Protein AF-A0A379MSU8-F1 (afdb_monomer)

Mean predicted aligned error: 4.76 Å

Sequence (64 aa):
MKAQVGRYFFGRHRSLWGIWQWDHVTENSASGIFIKDVYSYAEAVREIYRLNGWGEPKNINRQF

Structure (mmCIF, N/CA/C/O backbone):
data_AF-A0A379MSU8-F1
#
_entry.id   AF-A0A379MSU8-F1
#
loop_
_atom_site.group_PDB
_atom_site.id
_atom_site.type_symbol
_atom_site.label_atom_id
_atom_site.label_alt_id
_atom_site.label_comp_id
_atom_site.label_asym_id
_atom_site.label_entity_id
_atom_site.label_seq_id
_atom_site.pdbx_PDB_ins_code
_atom_site.Cartn_x
_atom_site.Cartn_y
_atom_site.Cartn_z
_atom_site.occupancy
_atom_site.B_iso_or_equiv
_atom_site.auth_seq_id
_atom_site.auth_comp_id
_atom_site.auth_asym_id
_atom_site.auth_atom_id
_atom_site.pdbx_PDB_model_num
ATOM 1 N N . MET A 1 1 ? 10.073 1.974 1.893 1.00 56.69 1 MET A N 1
ATOM 2 C CA . MET A 1 1 ? 9.894 0.751 1.073 1.00 56.69 1 MET A CA 1
ATOM 3 C C . MET A 1 1 ? 10.428 1.044 -0.320 1.00 56.69 1 MET A C 1
ATOM 5 O O . MET A 1 1 ? 10.024 2.057 -0.872 1.00 56.69 1 MET A O 1
ATOM 9 N N . LYS A 1 2 ? 11.354 0.240 -0.865 1.00 69.38 2 LYS A N 1
ATOM 10 C CA . LYS A 1 2 ? 11.825 0.425 -2.252 1.00 69.38 2 LYS A CA 1
ATOM 11 C C . LYS A 1 2 ? 10.685 0.083 -3.225 1.00 69.38 2 LYS A C 1
ATOM 13 O O . LYS A 1 2 ? 10.009 -0.930 -3.016 1.00 69.38 2 LYS A O 1
ATOM 18 N N . ALA A 1 3 ? 10.462 0.941 -4.222 1.00 79.00 3 ALA A N 1
ATOM 19 C CA . ALA A 1 3 ? 9.498 0.702 -5.294 1.00 79.00 3 ALA A CA 1
ATOM 20 C C . ALA A 1 3 ? 9.878 -0.583 -6.045 1.00 79.00 3 ALA A C 1
ATOM 22 O O . ALA A 1 3 ? 11.057 -0.847 -6.276 1.00 79.00 3 ALA A O 1
ATOM 23 N N . GLN A 1 4 ? 8.886 -1.410 -6.359 1.00 88.00 4 GLN A N 1
ATOM 24 C CA . GLN A 1 4 ? 9.071 -2.685 -7.048 1.00 88.00 4 GLN A CA 1
ATOM 25 C C . GLN A 1 4 ? 7.821 -2.950 -7.877 1.00 88.00 4 GLN A C 1
ATOM 27 O O . GLN A 1 4 ? 6.726 -2.895 -7.322 1.00 88.00 4 GLN A O 1
ATOM 32 N N . VAL A 1 5 ? 7.982 -3.257 -9.166 1.00 90.75 5 VAL A N 1
ATOM 33 C CA . VAL A 1 5 ? 6.856 -3.582 -10.054 1.00 90.75 5 VAL A CA 1
ATOM 34 C C . VAL A 1 5 ? 5.999 -4.693 -9.440 1.00 90.75 5 VAL A C 1
ATOM 36 O O . VAL A 1 5 ? 6.516 -5.659 -8.874 1.00 90.75 5 VAL A O 1
ATOM 39 N N . GLY A 1 6 ? 4.682 -4.516 -9.497 1.00 90.12 6 GLY A N 1
ATOM 40 C CA . GLY A 1 6 ? 3.684 -5.411 -8.919 1.00 90.12 6 GLY A CA 1
ATOM 41 C C . GLY A 1 6 ? 3.398 -5.180 -7.432 1.00 90.12 6 GLY A C 1
ATOM 42 O O . GLY A 1 6 ? 2.351 -5.619 -6.954 1.00 90.12 6 GLY A O 1
ATOM 43 N N . ARG A 1 7 ? 4.266 -4.465 -6.697 1.00 93.94 7 ARG A N 1
ATOM 44 C CA . ARG A 1 7 ? 4.037 -4.129 -5.283 1.00 93.94 7 ARG A CA 1
ATOM 45 C C . ARG A 1 7 ? 3.029 -2.991 -5.160 1.00 93.94 7 ARG A C 1
ATOM 47 O O . ARG A 1 7 ? 3.085 -2.006 -5.895 1.00 93.94 7 ARG A O 1
ATOM 54 N N . TYR A 1 8 ? 2.148 -3.105 -4.177 1.00 95.25 8 TYR A N 1
ATOM 55 C CA . TYR A 1 8 ? 1.158 -2.084 -3.872 1.00 95.25 8 TYR A CA 1
ATOM 56 C C . TYR A 1 8 ? 1.696 -1.082 -2.855 1.00 95.25 8 TYR A C 1
ATOM 58 O O . TYR A 1 8 ? 2.427 -1.445 -1.926 1.00 95.25 8 TYR A O 1
ATOM 66 N N . PHE A 1 9 ? 1.299 0.175 -3.012 1.00 94.00 9 PHE A N 1
ATOM 67 C CA . PHE A 1 9 ? 1.616 1.271 -2.109 1.00 94.00 9 PHE A CA 1
ATOM 68 C C . PHE A 1 9 ? 0.413 2.200 -1.957 1.00 94.00 9 PHE A C 1
ATOM 70 O O . PHE A 1 9 ? -0.509 2.195 -2.771 1.00 94.00 9 PHE A O 1
ATOM 77 N N . PHE A 1 10 ? 0.419 2.996 -0.893 1.00 94.88 10 PHE A N 1
ATOM 78 C CA . PHE A 1 10 ? -0.622 3.980 -0.648 1.00 94.88 10 PHE A CA 1
ATOM 79 C C . PHE A 1 10 ? -0.016 5.356 -0.406 1.00 94.88 10 PHE A C 1
ATOM 81 O O . PHE A 1 10 ? 1.162 5.497 -0.078 1.00 94.88 10 PHE A O 1
ATOM 88 N N . GLY A 1 11 ? -0.843 6.376 -0.565 1.00 93.25 11 GLY A N 1
ATOM 89 C CA . GLY A 1 11 ? -0.438 7.773 -0.546 1.00 93.25 11 GLY A CA 1
ATOM 90 C C . GLY A 1 11 ? -1.653 8.688 -0.501 1.00 93.25 11 GLY A C 1
ATOM 91 O O . GLY A 1 11 ? -2.802 8.239 -0.582 1.00 93.25 11 GLY A O 1
ATOM 92 N N . ARG A 1 12 ? -1.417 9.986 -0.316 1.00 93.75 12 ARG A N 1
ATOM 93 C CA . ARG A 1 12 ? -2.521 10.932 -0.183 1.00 93.75 12 ARG A CA 1
ATOM 94 C C . ARG A 1 12 ? -3.177 11.179 -1.539 1.00 93.75 12 ARG A C 1
ATOM 96 O O . ARG A 1 12 ? -2.509 11.594 -2.478 1.00 93.75 12 ARG A O 1
ATOM 103 N N . HIS A 1 13 ? -4.490 10.973 -1.612 1.00 95.06 13 HIS A N 1
ATOM 104 C CA . HIS A 1 13 ? -5.300 11.272 -2.787 1.00 95.06 13 HIS A CA 1
ATOM 105 C C . HIS A 1 13 ? -6.408 12.247 -2.380 1.00 95.06 13 HIS A C 1
ATOM 107 O O . HIS A 1 13 ? -7.480 11.858 -1.918 1.00 95.06 13 HIS A O 1
ATOM 113 N N . ARG A 1 14 ? -6.118 13.553 -2.473 1.00 90.38 14 ARG A N 1
ATOM 114 C CA . ARG A 1 14 ? -7.001 14.634 -1.992 1.00 90.38 14 ARG A CA 1
ATOM 115 C C . ARG A 1 14 ? -7.342 14.471 -0.494 1.00 90.38 14 ARG A C 1
ATOM 117 O O . ARG A 1 14 ? -6.449 14.474 0.358 1.00 90.38 14 ARG A O 1
ATOM 124 N N . SER A 1 15 ? -8.628 14.341 -0.161 1.00 91.75 15 SER A N 1
ATOM 125 C CA . SER A 1 15 ? -9.143 14.086 1.189 1.00 91.75 15 SER A CA 1
ATOM 126 C C . SER A 1 15 ? -9.165 12.597 1.571 1.00 91.75 15 SER A C 1
ATOM 128 O O . SER A 1 15 ? -9.482 12.278 2.720 1.00 91.75 15 SER A O 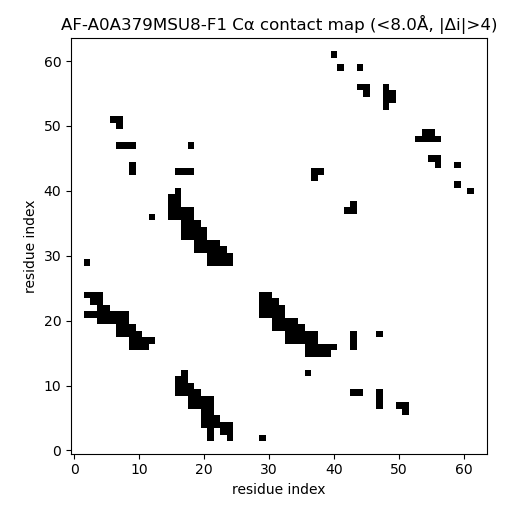1
ATOM 130 N N . LEU A 1 16 ? -8.749 11.697 0.677 1.00 94.75 16 LEU A N 1
ATOM 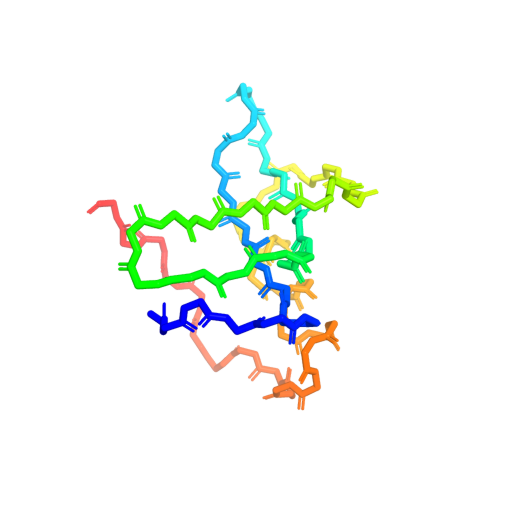131 C CA . LEU A 1 16 ? -8.733 10.245 0.862 1.00 94.75 16 LEU A CA 1
ATOM 132 C C . LEU A 1 16 ? -7.308 9.678 0.766 1.00 94.75 16 LEU A C 1
ATOM 134 O O . LEU A 1 16 ? -6.313 10.403 0.623 1.00 94.75 16 LEU A O 1
ATOM 138 N N . TRP A 1 17 ? -7.197 8.365 0.927 1.00 96.00 17 TRP A N 1
ATOM 139 C CA . TRP A 1 17 ? -5.970 7.614 0.695 1.00 96.00 17 TRP A CA 1
ATOM 140 C C . TRP A 1 17 ? -6.142 6.755 -0.547 1.00 96.00 17 TRP A C 1
ATOM 142 O O . TRP A 1 17 ? -7.002 5.879 -0.568 1.00 96.00 17 TRP A O 1
ATOM 152 N N . GLY A 1 18 ? -5.317 7.003 -1.557 1.00 96.62 18 GLY A N 1
ATOM 153 C CA . GLY A 1 18 ? -5.304 6.180 -2.756 1.00 96.62 18 GLY A CA 1
ATOM 154 C C . GLY A 1 18 ? -4.431 4.950 -2.552 1.00 96.62 18 GLY A C 1
ATOM 155 O O . GLY A 1 18 ? -3.435 4.984 -1.821 1.00 96.62 18 GLY A O 1
ATOM 156 N N . ILE A 1 19 ? -4.823 3.865 -3.201 1.00 97.44 19 ILE A N 1
ATOM 157 C CA . ILE A 1 19 ? -4.066 2.629 -3.338 1.00 97.44 19 ILE A CA 1
ATOM 158 C C . ILE A 1 19 ? -3.614 2.534 -4.790 1.00 97.44 19 ILE A C 1
ATOM 160 O O . ILE A 1 19 ? -4.434 2.626 -5.704 1.00 97.44 19 ILE A O 1
ATOM 164 N N . TRP A 1 20 ? -2.323 2.307 -4.994 1.00 97.12 20 TRP A N 1
ATOM 165 C CA . TRP A 1 20 ? -1.712 2.140 -6.306 1.00 97.12 20 TRP A CA 1
ATOM 166 C C . TRP A 1 20 ? -0.881 0.861 -6.350 1.00 97.12 20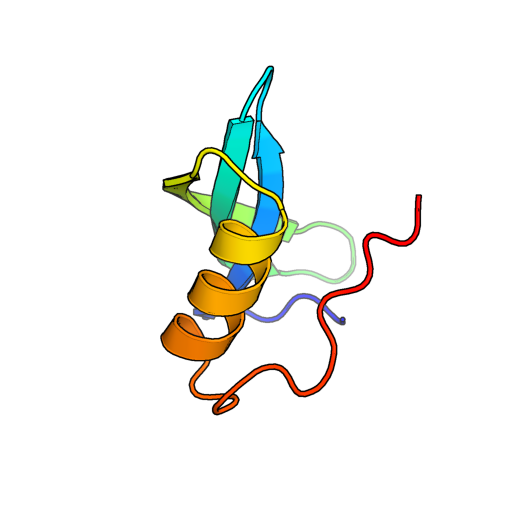 TRP A C 1
ATOM 168 O O . TRP A 1 20 ? -0.390 0.386 -5.323 1.00 97.12 20 TRP A O 1
ATOM 178 N N 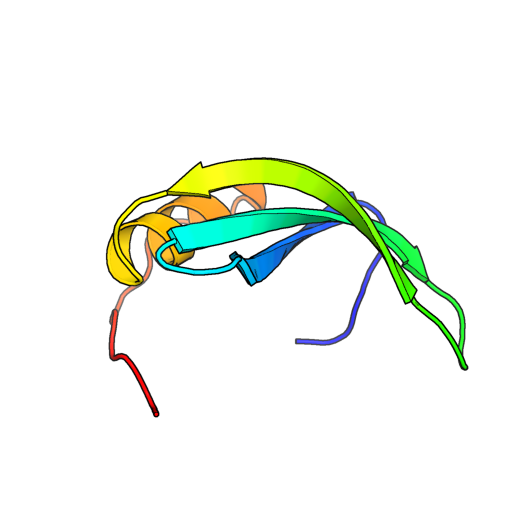. GLN A 1 21 ? -0.691 0.319 -7.547 1.00 96.44 21 GLN A N 1
ATOM 179 C CA . GLN A 1 21 ? 0.280 -0.734 -7.824 1.00 96.44 21 GLN A CA 1
ATOM 180 C C . GLN A 1 21 ? 1.401 -0.154 -8.676 1.00 96.44 21 GLN A C 1
ATOM 182 O O . GLN A 1 21 ? 1.118 0.478 -9.687 1.00 96.44 21 GLN A O 1
ATOM 187 N N . TRP A 1 22 ? 2.659 -0.369 -8.296 1.00 95.12 22 TRP A N 1
ATOM 188 C CA . TRP A 1 22 ? 3.786 -0.002 -9.153 1.00 95.12 22 TRP A CA 1
ATOM 189 C C . TRP A 1 22 ? 3.715 -0.796 -10.462 1.00 95.12 22 TRP A C 1
ATOM 191 O O . TRP A 1 22 ? 3.767 -2.027 -10.431 1.00 95.12 22 TRP A O 1
ATOM 201 N N . ASP A 1 23 ? 3.614 -0.109 -11.596 1.00 94.94 23 ASP A N 1
ATOM 202 C CA . ASP A 1 23 ? 3.590 -0.724 -12.928 1.00 94.94 23 ASP A CA 1
ATOM 203 C C . ASP A 1 23 ? 4.944 -0.600 -13.630 1.00 94.94 23 ASP A C 1
ATOM 205 O O . ASP A 1 23 ? 5.379 -1.518 -14.322 1.00 94.94 23 ASP A O 1
ATOM 209 N N . HIS A 1 24 ? 5.657 0.494 -13.369 1.00 90.56 24 HIS A N 1
ATOM 210 C CA . HIS A 1 24 ? 6.969 0.764 -13.928 1.00 90.56 24 HIS A CA 1
ATOM 211 C C . HIS A 1 24 ? 7.883 1.390 -12.872 1.00 90.56 24 HIS A C 1
ATOM 213 O O . HIS A 1 24 ? 7.518 2.346 -12.186 1.00 90.56 24 HIS A O 1
ATOM 219 N N . VAL A 1 25 ? 9.087 0.833 -12.727 1.00 90.75 25 VAL A N 1
ATOM 220 C CA . VAL A 1 25 ? 10.112 1.295 -11.782 1.00 90.75 25 VAL A CA 1
ATOM 221 C C . VAL A 1 25 ? 11.463 1.269 -12.490 1.00 90.75 25 VAL A C 1
ATOM 223 O O . VAL A 1 25 ? 11.916 0.212 -12.922 1.00 90.75 25 VAL A O 1
ATOM 226 N N . THR A 1 26 ? 12.106 2.427 -12.585 1.00 89.12 26 THR A N 1
ATOM 227 C CA . THR A 1 26 ? 13.484 2.610 -13.059 1.00 89.12 26 THR A CA 1
ATOM 228 C C . THR A 1 26 ? 14.340 3.196 -11.939 1.00 89.12 26 THR A C 1
ATOM 230 O O . THR A 1 26 ? 13.855 3.456 -10.837 1.00 89.12 26 THR A O 1
ATOM 233 N N . GLU A 1 27 ? 15.621 3.434 -12.214 1.00 87.81 27 GLU A N 1
ATOM 234 C CA . GLU A 1 27 ? 16.526 4.109 -11.278 1.00 87.81 27 GLU A CA 1
ATOM 235 C C . GLU A 1 27 ? 16.088 5.550 -10.963 1.00 87.81 27 GLU A C 1
ATOM 237 O O . GLU A 1 27 ? 16.285 6.016 -9.844 1.00 87.81 27 GLU A O 1
ATOM 242 N N . ASN A 1 28 ? 15.456 6.234 -11.926 1.00 90.31 28 ASN A N 1
ATOM 243 C CA . ASN A 1 28 ? 15.157 7.670 -11.845 1.00 90.31 28 ASN A CA 1
ATOM 244 C C . ASN A 1 28 ? 13.661 7.994 -11.767 1.00 90.31 28 ASN A C 1
ATOM 246 O O . ASN A 1 28 ? 13.288 9.134 -11.497 1.00 90.31 28 ASN A O 1
ATOM 250 N N . SER A 1 29 ? 12.788 7.026 -12.038 1.00 87.06 29 SER A N 1
ATOM 251 C CA . SER A 1 29 ? 11.345 7.246 -12.071 1.00 87.06 29 SER A CA 1
ATOM 252 C C . SER A 1 29 ? 10.574 6.007 -11.649 1.00 87.06 29 SER A C 1
ATOM 254 O O . SER A 1 29 ? 11.006 4.875 -11.859 1.00 87.06 29 SER A O 1
ATOM 256 N N . ALA A 1 30 ? 9.397 6.227 -11.082 1.00 89.81 30 ALA A N 1
ATOM 257 C CA . ALA A 1 30 ? 8.438 5.170 -10.837 1.00 89.81 30 ALA A CA 1
ATOM 258 C C . ALA A 1 30 ? 7.031 5.696 -11.123 1.00 89.81 30 ALA A C 1
ATOM 260 O O . ALA A 1 30 ? 6.720 6.845 -10.802 1.00 89.81 30 ALA A O 1
ATOM 261 N N . 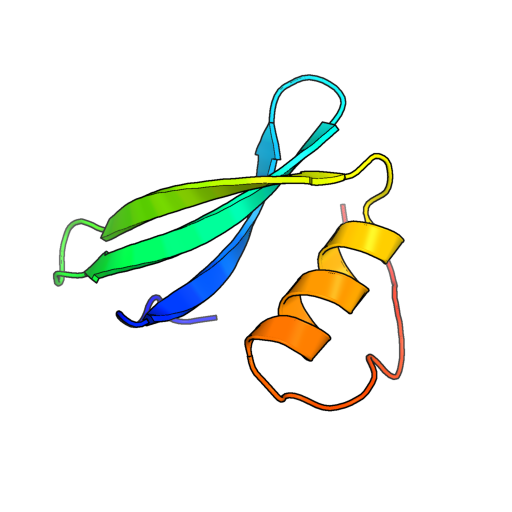SER A 1 31 ? 6.189 4.858 -11.715 1.00 91.94 31 SER A N 1
ATOM 262 C CA . SER A 1 31 ? 4.764 5.120 -11.902 1.00 91.94 31 SER A CA 1
ATOM 263 C C . SER A 1 31 ? 3.943 3.998 -11.292 1.00 91.94 31 SER A C 1
ATOM 265 O O . SER A 1 31 ? 4.436 2.893 -11.049 1.00 91.94 31 SER A O 1
ATOM 267 N N . GLY A 1 32 ? 2.685 4.302 -10.990 1.00 93.38 32 GLY A N 1
ATOM 268 C CA . GLY A 1 32 ? 1.760 3.306 -10.493 1.00 93.38 32 GLY A CA 1
ATOM 269 C C . GLY A 1 32 ? 0.366 3.489 -11.060 1.00 93.38 32 GLY A C 1
ATOM 270 O O . GLY A 1 32 ? -0.087 4.609 -11.299 1.00 93.38 32 GLY A O 1
ATOM 271 N N . ILE A 1 33 ? -0.322 2.367 -11.222 1.00 96.06 33 ILE A N 1
ATOM 272 C CA . ILE A 1 33 ? -1.7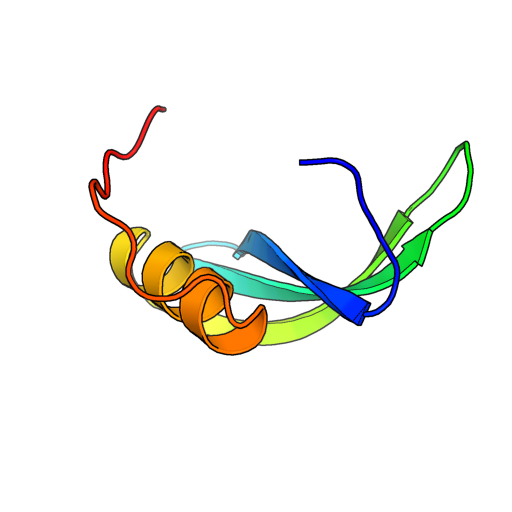16 2.303 -11.644 1.00 96.06 33 ILE A CA 1
ATOM 273 C C . ILE A 1 33 ? -2.592 2.469 -10.408 1.00 96.06 33 ILE A C 1
ATOM 275 O O . ILE A 1 33 ? -2.398 1.790 -9.398 1.00 96.06 33 ILE A O 1
ATOM 279 N N . PHE A 1 34 ? -3.553 3.388 -10.483 1.00 96.31 34 PHE A N 1
ATOM 280 C CA . PHE A 1 34 ? -4.538 3.589 -9.426 1.00 96.31 34 PHE A CA 1
ATOM 281 C C . PHE A 1 34 ? -5.491 2.397 -9.342 1.00 96.31 34 PHE A C 1
ATOM 283 O O . PHE A 1 34 ? -6.010 1.937 -10.356 1.00 96.31 34 PHE A O 1
ATOM 290 N N . ILE A 1 35 ? -5.735 1.928 -8.122 1.00 96.50 35 ILE A N 1
ATOM 291 C CA . ILE A 1 35 ? -6.595 0.776 -7.848 1.00 96.50 35 ILE A CA 1
ATOM 292 C C . ILE A 1 35 ? -7.917 1.235 -7.238 1.00 96.50 35 ILE A C 1
ATOM 294 O O . ILE A 1 35 ? -8.982 0.910 -7.757 1.00 96.50 35 ILE A O 1
ATOM 298 N N . LYS A 1 36 ? -7.858 1.964 -6.116 1.00 96.62 36 LYS A N 1
ATOM 299 C CA . LYS A 1 36 ? -9.035 2.478 -5.399 1.00 96.62 36 LYS A CA 1
ATOM 300 C C . LYS A 1 36 ? -8.658 3.506 -4.339 1.00 96.62 36 LYS A C 1
ATOM 302 O O . LYS A 1 36 ? -7.495 3.603 -3.955 1.00 96.62 36 LYS A O 1
ATOM 307 N N . ASP A 1 37 ? -9.671 4.170 -3.796 1.00 97.56 37 ASP A N 1
ATOM 308 C CA . ASP A 1 37 ? -9.554 5.011 -2.607 1.00 97.56 37 ASP A CA 1
ATOM 309 C C . ASP A 1 37 ? -10.094 4.316 -1.352 1.00 97.56 37 ASP A C 1
ATOM 311 O O . ASP A 1 37 ? -10.976 3.456 -1.413 1.00 97.56 37 ASP A O 1
ATOM 315 N N . VAL A 1 38 ? -9.568 4.728 -0.200 1.00 95.81 38 VAL A N 1
ATOM 316 C CA . VAL A 1 38 ? -10.065 4.384 1.137 1.00 95.81 38 VAL A CA 1
ATOM 317 C C . VAL A 1 38 ? -10.106 5.625 2.033 1.00 95.81 38 VAL A C 1
ATOM 319 O O . VAL A 1 38 ? -9.397 6.613 1.805 1.00 95.81 38 VAL A O 1
ATOM 322 N N . TYR A 1 39 ? -10.952 5.592 3.062 1.00 93.19 39 TYR A N 1
ATOM 323 C CA . TYR A 1 39 ? -11.261 6.772 3.871 1.00 93.19 39 TYR A CA 1
ATOM 324 C C . TYR A 1 39 ? -10.190 7.077 4.915 1.00 93.19 39 TYR A C 1
ATOM 326 O O . TYR A 1 39 ? -9.831 8.238 5.132 1.00 93.19 39 TYR A O 1
ATOM 334 N N . SER A 1 40 ? -9.643 6.045 5.551 1.00 92.88 40 SER A N 1
ATOM 335 C CA . SER A 1 40 ? -8.709 6.197 6.663 1.00 92.88 40 SER A CA 1
ATOM 336 C C . SER A 1 40 ? -7.311 5.673 6.345 1.00 92.88 40 SER A C 1
ATOM 338 O O . SER A 1 40 ? -7.106 4.780 5.526 1.00 92.88 40 SER A O 1
ATOM 340 N N . TYR A 1 41 ? -6.323 6.214 7.061 1.00 91.75 41 TYR A N 1
ATOM 341 C CA . TYR A 1 41 ? -4.948 5.717 6.995 1.00 91.75 41 TYR A CA 1
ATOM 342 C C . TYR A 1 41 ? -4.876 4.243 7.412 1.00 91.75 41 TYR A C 1
ATOM 344 O O . TYR A 1 41 ? -4.145 3.459 6.819 1.00 91.75 41 TYR A O 1
ATOM 352 N N . ALA A 1 42 ? -5.668 3.856 8.417 1.00 92.88 42 ALA A N 1
ATOM 353 C CA . ALA A 1 42 ? -5.698 2.487 8.908 1.00 92.88 42 ALA A CA 1
ATOM 354 C C . ALA A 1 42 ? -6.227 1.503 7.863 1.00 92.88 42 ALA A C 1
ATOM 356 O O . ALA A 1 42 ? -5.652 0.428 7.697 1.00 92.88 42 ALA A O 1
ATOM 357 N N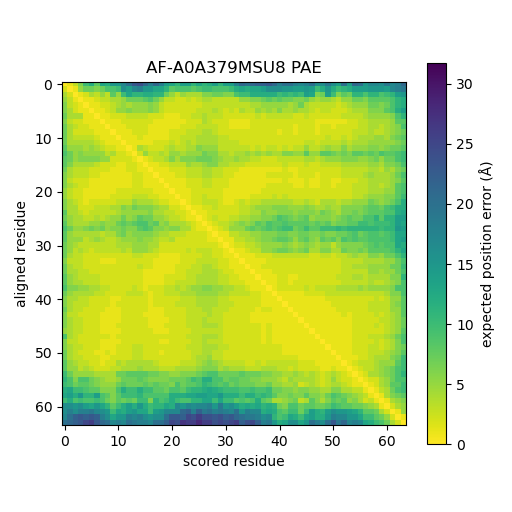 . GLU A 1 43 ? -7.273 1.877 7.125 1.00 93.81 43 GLU A N 1
ATOM 358 C CA . GLU A 1 43 ? -7.743 1.091 5.983 1.00 93.81 43 GLU A CA 1
ATOM 359 C C . GLU A 1 43 ? -6.676 0.999 4.896 1.00 93.81 43 GLU A C 1
ATOM 361 O O . GLU A 1 43 ? -6.456 -0.088 4.372 1.00 93.81 43 GLU A O 1
ATOM 366 N N . ALA A 1 44 ? -5.963 2.092 4.607 1.00 94.94 44 ALA A N 1
ATOM 367 C CA . ALA A 1 44 ? -4.906 2.081 3.600 1.00 94.94 44 ALA A CA 1
ATOM 368 C C . ALA A 1 44 ? -3.768 1.119 3.971 1.00 94.94 44 ALA A C 1
ATOM 370 O O . ALA A 1 44 ? -3.339 0.315 3.145 1.00 94.94 44 ALA A O 1
ATOM 371 N N . VAL A 1 45 ? -3.330 1.136 5.235 1.00 94.00 45 VAL A N 1
ATOM 372 C CA . VAL A 1 45 ? -2.308 0.209 5.743 1.00 94.00 45 VAL A CA 1
ATOM 373 C C . VAL A 1 45 ? -2.791 -1.237 5.663 1.00 94.00 45 VAL A C 1
ATOM 375 O O . VAL A 1 45 ? -2.083 -2.077 5.110 1.00 94.00 45 VAL A O 1
ATOM 378 N N . ARG A 1 46 ? -3.995 -1.538 6.171 1.00 94.12 46 ARG A N 1
ATOM 379 C CA . ARG A 1 46 ? -4.559 -2.898 6.111 1.00 94.12 46 ARG A CA 1
ATOM 380 C C . ARG A 1 46 ? -4.668 -3.395 4.675 1.00 94.12 46 ARG A C 1
ATOM 382 O O . ARG A 1 46 ? -4.313 -4.536 4.394 1.00 94.12 46 ARG A O 1
ATOM 389 N N . GLU A 1 47 ? -5.103 -2.531 3.766 1.00 95.06 47 GLU A N 1
ATOM 390 C CA . GLU A 1 47 ? -5.293 -2.893 2.369 1.00 95.06 47 GLU A CA 1
ATOM 391 C C . GLU A 1 47 ? -3.967 -3.181 1.661 1.00 95.06 47 GLU A C 1
ATOM 393 O O . GLU A 1 47 ? -3.862 -4.176 0.948 1.00 95.06 47 GLU A O 1
ATOM 398 N N . ILE A 1 48 ? -2.927 -2.381 1.903 1.00 94.38 48 ILE A N 1
ATOM 399 C CA . ILE A 1 48 ? -1.589 -2.639 1.353 1.00 94.38 48 ILE A CA 1
ATOM 400 C C . ILE A 1 48 ? -0.972 -3.919 1.907 1.00 94.38 48 ILE A C 1
ATOM 402 O O . ILE A 1 48 ? -0.337 -4.659 1.154 1.00 94.38 48 ILE A O 1
ATOM 406 N N . TYR A 1 49 ? -1.170 -4.210 3.191 1.00 94.44 49 TYR A N 1
ATOM 407 C CA . TYR A 1 49 ? -0.718 -5.468 3.786 1.00 94.44 49 TYR A CA 1
ATOM 408 C C . TYR A 1 49 ? -1.427 -6.672 3.158 1.00 94.44 49 TYR A C 1
ATOM 410 O O . TYR A 1 49 ? -0.767 -7.639 2.771 1.00 94.44 49 TYR A O 1
ATOM 418 N N . ARG A 1 50 ? -2.750 -6.578 2.973 1.00 94.44 50 ARG A N 1
ATOM 419 C CA . ARG A 1 50 ? -3.568 -7.603 2.316 1.00 94.44 50 ARG A CA 1
ATOM 420 C C . ARG A 1 50 ? -3.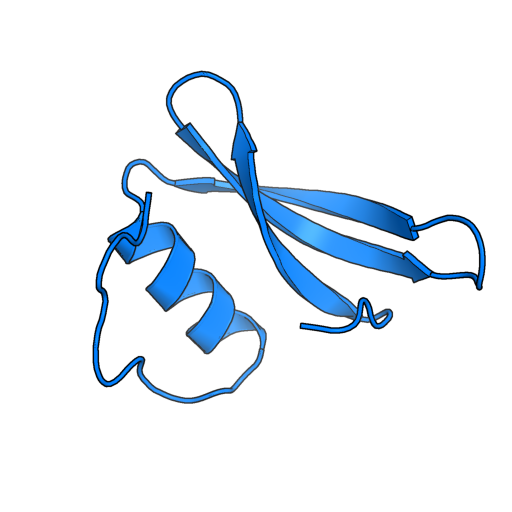139 -7.833 0.866 1.00 94.44 50 ARG A C 1
ATOM 422 O O . ARG A 1 50 ? -2.902 -8.972 0.480 1.00 94.44 50 ARG A O 1
ATOM 429 N N . LEU A 1 51 ? -3.019 -6.765 0.073 1.00 94.25 51 LEU A N 1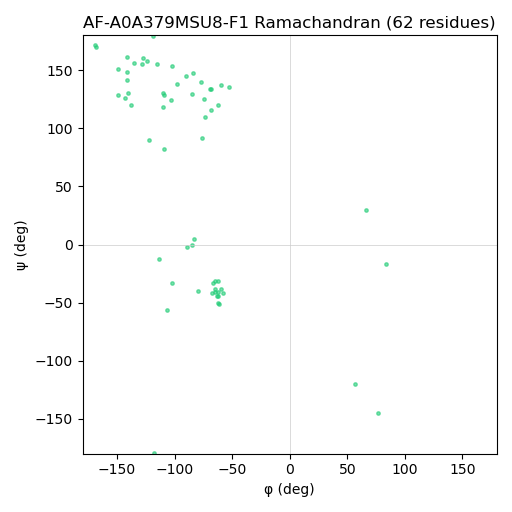
ATOM 430 C CA . LEU A 1 51 ? -2.689 -6.839 -1.357 1.00 94.25 51 LEU A CA 1
ATOM 431 C C . LEU A 1 51 ? -1.268 -7.347 -1.620 1.00 94.25 51 LEU A C 1
ATOM 433 O O . LEU A 1 51 ? -1.042 -8.042 -2.605 1.00 94.25 51 LEU A O 1
ATOM 437 N N . ASN A 1 52 ? -0.316 -7.031 -0.740 1.00 94.00 52 ASN A N 1
ATOM 438 C CA . ASN A 1 52 ? 1.055 -7.525 -0.860 1.00 94.00 52 ASN A CA 1
ATOM 439 C C . ASN A 1 52 ? 1.301 -8.874 -0.160 1.00 94.00 52 ASN A C 1
ATOM 441 O O . ASN A 1 52 ? 2.426 -9.371 -0.202 1.00 94.00 52 ASN A O 1
ATOM 445 N N . GLY A 1 53 ? 0.299 -9.453 0.510 1.00 93.19 53 GLY A N 1
ATOM 446 C CA . GLY A 1 53 ? 0.456 -10.713 1.241 1.00 93.19 53 GLY A CA 1
ATOM 447 C C . GLY A 1 53 ? 1.386 -10.619 2.458 1.00 93.19 53 GLY A C 1
ATOM 448 O O . GLY A 1 53 ? 2.037 -11.597 2.809 1.00 93.19 53 GLY A O 1
ATOM 449 N N . TRP A 1 54 ? 1.473 -9.455 3.110 1.00 90.44 54 TRP A N 1
ATOM 450 C CA . TRP A 1 54 ? 2.342 -9.232 4.280 1.00 90.44 54 TRP A CA 1
ATOM 451 C C . TRP A 1 54 ? 1.729 -9.695 5.611 1.00 90.44 54 TRP A C 1
ATOM 453 O O . TRP A 1 54 ? 2.322 -9.485 6.669 1.00 90.44 54 TRP A O 1
ATOM 463 N N . GLY A 1 55 ? 0.549 -10.318 5.572 1.00 89.50 55 GLY A N 1
ATOM 464 C CA . GLY A 1 55 ? -0.215 -10.689 6.762 1.00 89.50 55 GLY A CA 1
ATOM 465 C C . GLY A 1 55 ? -0.916 -9.481 7.381 1.00 89.50 55 GLY A C 1
ATOM 466 O O . GLY A 1 55 ? -1.357 -8.588 6.661 1.00 89.50 55 GLY A O 1
ATOM 467 N N . GLU A 1 56 ? -1.030 -9.444 8.709 1.00 88.50 56 GLU A N 1
ATOM 468 C CA . GLU A 1 56 ? -1.683 -8.336 9.412 1.00 88.50 56 GLU A CA 1
ATOM 469 C C . GLU A 1 56 ? -0.682 -7.308 9.963 1.00 88.50 56 GLU A C 1
ATOM 471 O O . GLU A 1 56 ? 0.356 -7.674 10.530 1.00 88.50 56 GLU A O 1
ATOM 476 N N . PRO A 1 57 ? -0.981 -6.002 9.844 1.00 87.06 57 PRO A N 1
ATOM 477 C CA . PRO A 1 57 ? -0.148 -4.961 10.422 1.00 87.06 57 PRO A CA 1
ATOM 478 C C . PRO A 1 57 ? -0.231 -5.002 11.953 1.00 87.06 57 PRO A C 1
ATOM 480 O O . PRO A 1 57 ? -1.277 -4.732 12.537 1.00 87.06 57 PRO A O 1
ATOM 483 N N . LYS A 1 58 ? 0.897 -5.289 12.612 1.00 81.00 58 LYS A N 1
ATOM 484 C CA . LYS A 1 58 ? 0.974 -5.393 14.082 1.00 81.00 58 LYS A CA 1
ATOM 485 C C . LYS A 1 58 ? 0.707 -4.072 14.808 1.00 81.00 58 LYS A C 1
ATOM 487 O O . LYS A 1 58 ? 0.193 -4.092 15.915 1.00 81.00 58 LYS A O 1
ATOM 492 N N . ASN A 1 59 ? 1.066 -2.942 14.198 1.00 81.94 59 ASN A N 1
ATOM 493 C CA . ASN A 1 59 ? 0.838 -1.601 14.731 1.00 81.94 59 ASN A CA 1
ATOM 494 C C . ASN A 1 59 ? 0.500 -0.652 13.580 1.00 81.94 59 ASN A C 1
ATOM 496 O O . ASN A 1 59 ? 1.268 -0.536 12.624 1.00 81.94 59 ASN A O 1
ATOM 500 N N . ILE A 1 60 ? -0.631 0.045 13.681 1.00 81.31 60 ILE A N 1
ATOM 501 C CA . ILE A 1 60 ? -1.047 1.068 12.717 1.00 81.31 60 ILE A CA 1
ATOM 502 C C . ILE A 1 60 ? -0.915 2.429 13.399 1.00 81.31 60 ILE A C 1
ATOM 504 O O . ILE A 1 60 ? -1.886 2.982 13.908 1.00 81.31 60 ILE A O 1
ATOM 508 N N . ASN A 1 61 ? 0.304 2.965 13.410 1.00 73.00 61 ASN A N 1
ATOM 509 C CA . ASN A 1 61 ? 0.567 4.312 13.905 1.00 73.00 61 ASN A CA 1
ATOM 510 C C . ASN A 1 61 ? 0.754 5.246 12.714 1.00 73.00 61 ASN A C 1
ATOM 512 O O . ASN A 1 61 ? 1.604 5.009 11.857 1.00 73.00 61 ASN A O 1
ATOM 516 N N . ARG A 1 62 ? -0.040 6.316 12.659 1.00 62.97 62 ARG A N 1
ATOM 517 C CA . ARG A 1 62 ? 0.142 7.376 11.668 1.00 62.97 62 ARG A CA 1
ATOM 518 C C . ARG A 1 62 ? 1.337 8.222 12.106 1.00 62.97 62 ARG A C 1
ATOM 520 O O . ARG A 1 62 ? 1.174 9.135 12.906 1.00 62.97 62 ARG A O 1
ATOM 527 N N . GLN A 1 63 ? 2.535 7.881 11.637 1.00 55.81 63 GLN A N 1
ATOM 528 C CA . GLN A 1 63 ? 3.666 8.802 11.732 1.00 55.81 63 GLN A CA 1
ATOM 529 C C . GLN A 1 63 ? 3.434 9.902 10.694 1.00 55.81 63 GLN A C 1
ATOM 531 O O . GLN A 1 63 ? 3.385 9.624 9.494 1.00 55.81 63 GLN A O 1
ATOM 536 N N . PHE A 1 64 ? 3.133 11.099 11.197 1.00 48.66 64 PHE A N 1
ATOM 537 C CA . PHE A 1 64 ? 3.069 12.331 10.420 1.00 48.66 64 PHE A CA 1
ATOM 538 C C . PHE A 1 64 ? 4.480 12.812 10.101 1.00 48.66 64 PHE A C 1
ATOM 540 O O . PHE A 1 64 ? 5.349 12.666 10.991 1.00 48.66 64 PHE A O 1
#

Organism: NCBI:txid28139

Radius of gyration: 11.81 Å; Cα contacts (8 Å, |Δi|>4): 103; chains: 1; bounding box: 28×25×29 Å

Secondary structure (DSSP, 8-state):
----TT-EEEEEETTEEEEEEEEEE-SS-EEEEEEEEESSHHHHHHHHHHHTT----S------

Nearest PDB structures (foldseek):
  6p4x-assembly8_B  TM=4.833E-01  e=1.810E+00  Saccharomyces cerevisiae S288C
  8f5o-assembly1_C  TM=5.700E-01  e=5.380E+00  Leishmania tarentolae
  7t3c-assembly1_C  TM=4.234E-01  e=4.163E+00  Homo sapiens
  5t8u-assembly2_B  TM=3.696E-01  e=5.380E+00  Plasmodium falciparum 3D7
  6edw-assembly1_D  TM=3.853E-01  e=4.733E+00  Mycobacterium tuberculosis CDC1551

Solvent-accessible surface area (backbone atoms only — not comparable to full-atom values): 3999 Å² total; per-residue (Å²): 131,84,86,44,64,76,41,52,47,68,48,83,44,89,92,32,27,31,34,29,32,26,71,43,66,59,99,89,51,72,48,60,48,81,75,50,75,34,80,41,72,64,54,42,52,50,48,38,24,57,76,60,67,68,58,76,76,90,72,87,73,87,80,127

Foldseek 3Di:
DDQDAQQKDWDDDDQWIWIWGWHDDDPVDTDTDTDDTDRDQLVRVQVSCVSRVVPGDPDRDPDD

pLDDT: mean 89.4, std 10.25, range [48.66, 97.56]